Protein AF-0000000074166102 (afdb_homodimer)

Solvent-accessible surface area (backbone atoms only — not comparable to full-atom values): 9825 Å² total; per-residue (Å²): 136,80,78,76,73,73,66,71,68,74,54,74,76,63,74,74,51,43,53,27,39,32,29,38,14,57,43,94,86,46,61,38,25,56,76,52,72,45,71,23,70,42,69,69,54,28,50,53,54,44,48,75,75,67,39,94,58,46,31,30,42,37,38,29,45,44,91,60,41,46,79,45,64,65,69,74,74,74,76,72,67,75,125,133,80,79,75,73,75,66,72,67,75,54,73,76,65,73,74,50,44,53,27,39,34,30,39,15,58,42,95,84,45,63,38,27,55,77,52,71,44,72,25,70,42,70,69,54,30,50,54,54,43,48,75,75,66,38,93,56,45,31,31,43,38,40,30,45,42,91,60,42,46,79,44,64,66,69,74,73,74,76,71,67,73,126

Nearest PDB structures (foldseek):
  3egr-assembly1_B-2  TM=8.785E-01  e=4.215E-04  Cupriavidus pinatubonensis JMP134
  4iit-assembly1_B-2  TM=8.778E-01  e=5.092E-04  Klebsiella pneumoniae subsp. pneumoniae MGH 78578
  6anz-assembly1_A-2  TM=4.263E-01  e=3.688E+00  Neisseria gonorrhoeae NCCP11945
  7fby-assembly1_A  TM=4.557E-01  e=7.378E+00  Pyrococcus horikoshii OT3
  7piq-assembly1_E  TM=3.156E-01  e=8.369E+00  Mycoplasmoides pneumoniae M129

pLDDT: mean 81.29, std 23.2, range [35.34, 98.81]

Organism: Halobacterium salinarum (strain ATCC 700922 / JCM 11081 / NRC-1) (NCBI:txid64091)

Structure (mmCIF, N/CA/C/O backbone):
data_AF-0000000074166102-model_v1
#
loop_
_entity.id
_entity.type
_entity.pdbx_description
1 polymer 'TIGR04031 family protein'
#
loop_
_atom_site.group_PDB
_atom_site.id
_atom_site.type_symbol
_atom_site.label_atom_id
_atom_site.label_alt_id
_atom_site.label_comp_id
_atom_site.label_asym_id
_atom_site.label_entity_id
_atom_site.label_seq_id
_atom_site.pdbx_PDB_ins_code
_atom_site.Cartn_x
_atom_site.Cartn_y
_atom_site.Cartn_z
_atom_site.occupancy
_atom_site.B_iso_or_equiv
_atom_site.auth_seq_id
_atom_site.auth_comp_id
_atom_site.auth_asym_id
_atom_site.auth_atom_id
_atom_site.pdbx_PDB_model_num
ATOM 1 N N . MET A 1 1 ? 17.984 54.062 -5.945 1 44.12 1 MET A N 1
ATOM 2 C CA . MET A 1 1 ? 16.891 53.125 -5.699 1 44.12 1 MET A CA 1
ATOM 3 C C . MET A 1 1 ? 17.359 51.688 -5.863 1 44.12 1 MET A C 1
ATOM 5 O O . MET A 1 1 ? 17.688 51.25 -6.969 1 44.12 1 MET A O 1
ATOM 9 N N . THR A 1 2 ? 18.266 51.156 -4.879 1 45.53 2 THR A N 1
ATOM 10 C CA . THR A 1 2 ? 19 49.906 -4.844 1 45.53 2 THR A CA 1
ATOM 11 C C . THR A 1 2 ? 18.047 48.719 -4.93 1 45.53 2 THR A C 1
ATOM 13 O O . THR A 1 2 ? 17.062 48.656 -4.191 1 45.53 2 THR A O 1
ATOM 16 N N . ALA A 1 3 ? 17.922 48.125 -6.133 1 53.03 3 ALA A N 1
ATOM 17 C CA . ALA A 1 3 ? 17.172 46.906 -6.395 1 53.03 3 ALA A CA 1
ATOM 18 C C . ALA A 1 3 ? 17.422 45.844 -5.316 1 53.03 3 ALA A C 1
ATOM 20 O O . ALA A 1 3 ? 18.578 45.531 -5.016 1 53.03 3 ALA A O 1
ATOM 21 N N . ASP A 1 4 ? 16.672 45.906 -4.199 1 50.34 4 ASP A N 1
ATOM 22 C CA . ASP A 1 4 ? 16.656 44.844 -3.199 1 50.34 4 ASP A CA 1
ATOM 23 C C . ASP A 1 4 ? 16.594 43.469 -3.859 1 50.34 4 ASP A C 1
ATOM 25 O O . ASP A 1 4 ? 15.695 43.188 -4.652 1 50.34 4 ASP A O 1
ATOM 29 N N . ARG A 1 5 ? 17.812 42.875 -4.211 1 48.25 5 ARG A N 1
ATOM 30 C CA . ARG A 1 5 ? 17.969 41.5 -4.648 1 48.25 5 ARG A CA 1
ATOM 31 C C . ARG A 1 5 ? 17.25 40.531 -3.703 1 48.25 5 ARG A C 1
ATOM 33 O O . ARG A 1 5 ? 17.641 40.375 -2.545 1 48.25 5 ARG A O 1
ATOM 40 N N . THR A 1 6 ? 15.883 40.594 -3.637 1 51.34 6 THR A N 1
ATOM 41 C CA . THR A 1 6 ? 15.234 39.469 -2.979 1 51.34 6 THR A CA 1
ATOM 42 C C . THR A 1 6 ? 15.969 38.156 -3.285 1 51.34 6 THR A C 1
ATOM 44 O O . THR A 1 6 ? 16.047 37.75 -4.445 1 51.34 6 THR A O 1
ATOM 47 N N . ARG A 1 7 ? 17.203 38.031 -2.795 1 45.66 7 ARG A N 1
ATOM 48 C CA . ARG A 1 7 ? 17.844 36.719 -2.846 1 45.66 7 ARG A CA 1
ATOM 49 C C . ARG A 1 7 ? 16.828 35.594 -2.604 1 45.66 7 ARG A C 1
ATOM 51 O O . ARG A 1 7 ? 16.188 35.562 -1.555 1 45.66 7 ARG A O 1
ATOM 58 N N . VAL A 1 8 ? 16.016 35.25 -3.572 1 49.66 8 VAL A N 1
ATOM 59 C CA . VAL A 1 8 ? 15.359 33.938 -3.43 1 49.66 8 VAL A CA 1
ATOM 60 C C . VAL A 1 8 ? 16.328 32.938 -2.818 1 49.66 8 VAL A C 1
ATOM 62 O O . VAL A 1 8 ? 17.375 32.656 -3.402 1 49.66 8 VAL A O 1
ATOM 65 N N . THR A 1 9 ? 16.969 33.156 -1.573 1 45.09 9 THR A N 1
ATOM 66 C CA . THR A 1 9 ? 17.672 32.062 -0.901 1 45.09 9 THR A CA 1
ATOM 67 C C . THR A 1 9 ? 17.188 30.719 -1.409 1 45.09 9 THR A C 1
ATOM 69 O O . THR A 1 9 ? 15.977 30.516 -1.604 1 45.09 9 THR A O 1
ATOM 72 N N . ASP A 1 10 ? 17.781 30.203 -2.506 1 44.47 10 ASP A N 1
ATOM 73 C CA . ASP A 1 10 ? 17.719 28.766 -2.779 1 44.47 10 ASP A CA 1
ATOM 74 C C . ASP A 1 10 ? 17.594 27.969 -1.486 1 44.47 10 ASP A C 1
ATOM 76 O O . ASP A 1 10 ? 18.594 27.734 -0.797 1 44.47 10 ASP A O 1
ATOM 80 N N . GLU A 1 11 ? 16.875 28.422 -0.415 1 44.44 11 GLU A N 1
ATOM 81 C CA . GLU A 1 11 ? 16.719 27.484 0.691 1 44.44 11 GLU A CA 1
ATOM 82 C C . GLU A 1 11 ? 16.906 26.047 0.229 1 44.44 11 GLU A C 1
ATOM 84 O O . GLU A 1 11 ? 16.656 25.719 -0.933 1 44.44 11 GLU A O 1
ATOM 89 N N . PRO A 1 12 ? 18.062 25.484 0.74 1 46.38 12 PRO A N 1
ATOM 90 C CA . PRO A 1 12 ? 18.219 24.094 0.297 1 46.38 12 PRO A CA 1
ATOM 91 C C . PRO A 1 12 ? 16.906 23.5 -0.222 1 46.38 12 PRO A C 1
ATOM 93 O O . PRO A 1 12 ? 15.828 23.875 0.231 1 46.38 12 PRO A O 1
ATOM 96 N N . ARG A 1 13 ? 16.672 23.531 -1.497 1 42.69 13 ARG A N 1
ATOM 97 C CA . ARG A 1 13 ? 15.57 22.766 -2.07 1 42.69 13 ARG A CA 1
ATOM 98 C C . ARG A 1 13 ? 14.906 21.891 -1.013 1 42.69 13 ARG A C 1
ATOM 100 O O . ARG A 1 13 ? 15.578 21.156 -0.297 1 42.69 13 ARG A O 1
ATOM 107 N N . SER A 1 14 ? 13.781 22.188 -0.318 1 49.12 14 SER A N 1
ATOM 108 C CA . SER A 1 14 ? 12.844 21.422 0.504 1 49.12 14 SER A CA 1
ATOM 109 C C . SER A 1 14 ? 13.102 19.922 0.401 1 49.12 14 SER A C 1
ATOM 111 O O . SER A 1 14 ? 13.578 19.438 -0.63 1 49.12 14 SER A O 1
ATOM 113 N N . ALA A 1 15 ? 13.648 19.172 1.35 1 53.5 15 ALA A N 1
ATOM 114 C CA . ALA A 1 15 ? 13.664 17.719 1.274 1 53.5 15 ALA A CA 1
ATOM 115 C C . ALA A 1 15 ? 12.672 17.203 0.234 1 53.5 15 ALA A C 1
ATOM 117 O O . ALA A 1 15 ? 11.477 17.469 0.333 1 53.5 15 ALA A O 1
ATOM 118 N N . THR A 1 16 ? 12.953 17.328 -1.065 1 68.38 16 THR A N 1
ATOM 119 C CA . THR A 1 16 ? 12.172 16.859 -2.207 1 68.38 16 THR A CA 1
ATOM 120 C C . THR A 1 16 ? 11.266 15.703 -1.804 1 68.38 16 THR A C 1
ATOM 122 O O . THR A 1 16 ? 11.719 14.719 -1.213 1 68.38 16 THR A O 1
ATOM 125 N N . GLY A 1 17 ? 9.953 16.031 -1.555 1 89.81 17 GLY A N 1
ATOM 126 C CA . GLY A 1 17 ? 8.906 15.086 -1.172 1 89.81 17 GLY A CA 1
ATOM 127 C C . GLY A 1 17 ? 8.789 13.906 -2.117 1 89.81 17 GLY A C 1
ATOM 128 O O . GLY A 1 17 ? 9.336 13.93 -3.223 1 89.81 17 GLY A O 1
ATOM 129 N N . ARG A 1 18 ? 8.664 12.812 -1.608 1 95.75 18 ARG A N 1
ATOM 130 C CA . ARG A 1 18 ? 8.273 11.672 -2.426 1 95.75 18 ARG A CA 1
ATOM 131 C C . ARG A 1 18 ? 6.77 11.422 -2.334 1 95.75 18 ARG A C 1
ATOM 133 O O . ARG A 1 18 ? 6.105 11.938 -1.438 1 95.75 18 ARG A O 1
ATOM 140 N N . GLU A 1 19 ? 6.289 10.781 -3.428 1 98.44 19 GLU A N 1
ATOM 141 C CA . GLU A 1 19 ? 4.875 10.414 -3.463 1 98.44 19 GLU A CA 1
ATOM 142 C C . GLU A 1 19 ? 4.586 9.234 -2.541 1 98.44 19 GLU A C 1
ATOM 144 O O . GLU A 1 19 ? 5.363 8.281 -2.48 1 98.44 19 GLU A O 1
ATOM 149 N N . TRP A 1 20 ? 3.551 9.344 -1.788 1 98.75 20 TRP A N 1
ATOM 150 C CA . TRP A 1 20 ? 3.053 8.289 -0.91 1 98.75 20 TRP A CA 1
ATOM 151 C C . TRP A 1 20 ? 1.64 7.879 -1.303 1 98.75 20 TRP A C 1
ATOM 153 O O . TRP A 1 20 ? 0.764 8.727 -1.482 1 98.75 20 TRP A O 1
ATOM 163 N N . GLU A 1 21 ? 1.395 6.566 -1.58 1 98.81 21 GLU A N 1
ATOM 164 C CA . GLU A 1 21 ? 0.056 6.008 -1.739 1 98.81 21 GLU A CA 1
ATOM 165 C C . GLU A 1 21 ? -0.662 5.906 -0.396 1 98.81 21 GLU A C 1
ATOM 167 O O . GLU A 1 21 ? -0.064 5.504 0.604 1 98.81 21 GLU A O 1
ATOM 172 N N . VAL A 1 22 ? -1.972 6.262 -0.326 1 98.75 22 VAL A N 1
ATOM 173 C CA . VAL A 1 22 ? -2.725 6.348 0.921 1 98.75 22 VAL A CA 1
ATOM 174 C C . VAL A 1 22 ? -3.865 5.332 0.907 1 98.75 22 VAL A C 1
ATOM 176 O O . VAL A 1 22 ? -4.66 5.293 -0.036 1 98.75 22 VAL A O 1
ATOM 179 N N . PHE A 1 23 ? -4.008 4.527 1.96 1 98.44 23 PHE A N 1
ATOM 180 C CA . PHE A 1 23 ? -5.086 3.572 2.197 1 98.44 23 PHE A CA 1
ATOM 181 C C . PHE A 1 23 ? -5.773 3.854 3.527 1 98.44 23 PHE A C 1
ATOM 183 O O . PHE A 1 23 ? -5.113 4.172 4.52 1 98.44 23 PHE A O 1
ATOM 190 N N . VAL A 1 24 ? -7.113 3.73 3.521 1 98 24 VAL A N 1
ATOM 191 C CA . VAL A 1 24 ? -7.871 4.09 4.711 1 98 24 VAL A CA 1
ATOM 192 C C . VAL A 1 24 ? -8.914 3.014 5.008 1 98 24 VAL A C 1
ATOM 194 O O . VAL A 1 24 ? -9.477 2.42 4.086 1 98 24 VAL A O 1
ATOM 197 N N . ARG A 1 25 ? -9.109 2.771 6.227 1 97.5 25 ARG A N 1
ATOM 198 C CA . ARG A 1 25 ? -10.305 2.041 6.637 1 97.5 25 ARG A CA 1
ATOM 199 C C . ARG A 1 25 ? -11.078 2.811 7.703 1 97.5 25 ARG A C 1
ATOM 201 O O . ARG A 1 25 ? -10.484 3.449 8.57 1 97.5 25 ARG A O 1
ATOM 208 N N . ALA A 1 26 ? -12.398 2.664 7.637 1 95.31 26 ALA A N 1
ATOM 209 C CA . ALA A 1 26 ? -13.297 3.43 8.492 1 95.31 26 ALA A CA 1
ATOM 210 C C . ALA A 1 26 ? -13.43 2.785 9.867 1 95.31 26 ALA A C 1
ATOM 212 O O . ALA A 1 26 ? -13.656 3.475 10.867 1 95.31 26 ALA A O 1
ATOM 213 N N . ASP A 1 27 ? -13.406 1.597 9.969 1 94 27 ASP A N 1
ATOM 214 C CA . ASP A 1 27 ? -13.477 0.882 11.242 1 94 27 ASP A CA 1
ATOM 215 C C . ASP A 1 27 ? -12.68 -0.416 11.188 1 94 27 ASP A C 1
ATOM 217 O O . ASP A 1 27 ? -12.07 -0.735 10.164 1 94 27 ASP A O 1
ATOM 221 N N . ALA A 1 28 ? -12.672 -1.13 12.281 1 92.69 28 ALA A N 1
ATOM 222 C CA . ALA A 1 28 ? -11.797 -2.291 12.438 1 92.69 28 ALA A CA 1
ATOM 223 C C . ALA A 1 28 ? -12.172 -3.393 11.445 1 92.69 28 ALA A C 1
ATOM 225 O O . ALA A 1 28 ? -11.312 -4.176 11.031 1 92.69 28 ALA A O 1
ATOM 226 N N . ASP A 1 29 ? -13.438 -3.426 11.055 1 95.5 29 ASP A N 1
ATOM 227 C CA . ASP A 1 29 ? -13.898 -4.531 10.219 1 95.5 29 ASP A CA 1
ATOM 228 C C . ASP A 1 29 ? -13.891 -4.141 8.742 1 95.5 29 ASP A C 1
ATOM 230 O O . ASP A 1 29 ? -14.062 -4.996 7.867 1 95.5 29 ASP A O 1
ATOM 234 N N . ALA A 1 30 ? -13.742 -2.932 8.469 1 96.06 30 ALA A N 1
ATOM 235 C CA . ALA A 1 30 ? -13.719 -2.473 7.082 1 96.06 30 ALA A CA 1
ATOM 236 C C . ALA A 1 30 ? -12.391 -2.805 6.414 1 96.06 30 ALA A C 1
ATOM 238 O O . ALA A 1 30 ? -11.344 -2.797 7.066 1 96.06 30 ALA A O 1
ATOM 239 N N . PRO A 1 31 ? -12.422 -3.104 5.109 1 96.56 31 PRO A N 1
ATOM 240 C CA . PRO A 1 31 ? -11.141 -3.254 4.418 1 96.56 31 PRO A CA 1
ATOM 241 C C . PRO A 1 31 ? -10.375 -1.939 4.305 1 96.56 31 PRO A C 1
ATOM 243 O O . PRO A 1 31 ? -10.984 -0.867 4.254 1 96.56 31 PRO A O 1
ATOM 246 N N . LEU A 1 32 ? -9.094 -2.008 4.355 1 97.88 32 LEU A N 1
ATOM 247 C CA . LEU A 1 32 ? -8.281 -0.872 3.951 1 97.88 32 LEU A CA 1
ATOM 248 C C . LEU A 1 32 ? -8.398 -0.617 2.453 1 97.88 32 LEU A C 1
ATOM 250 O O . LEU A 1 32 ? -8.188 -1.525 1.646 1 97.88 32 LEU A O 1
ATOM 254 N N . LYS A 1 33 ? -8.719 0.594 2.02 1 98.06 33 LYS A N 1
ATOM 255 C CA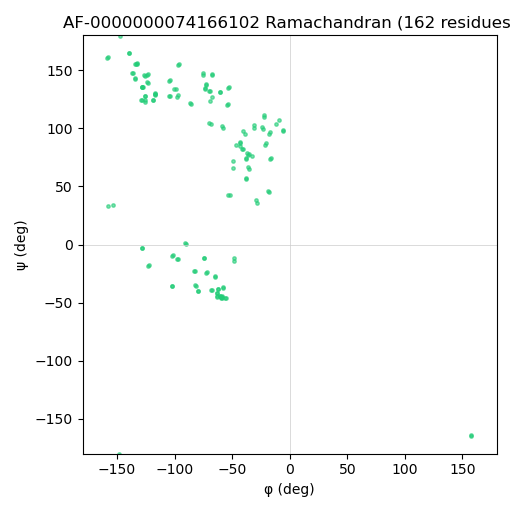 . LYS A 1 33 ? -8.914 0.918 0.609 1 98.06 33 LYS A CA 1
ATOM 256 C C . LYS A 1 33 ? -8 2.066 0.183 1 98.06 33 LYS A C 1
ATOM 258 O O . LYS A 1 33 ? -7.762 2.998 0.956 1 98.06 33 LYS A O 1
ATOM 263 N N . HIS A 1 34 ? -7.57 1.978 -1.047 1 98.31 34 HIS A N 1
ATOM 264 C CA . HIS A 1 34 ? -6.805 3.084 -1.614 1 98.31 34 HIS A CA 1
ATOM 265 C C . HIS A 1 34 ? -7.688 4.305 -1.836 1 98.31 34 HIS A C 1
ATOM 267 O O . HIS A 1 34 ? -8.75 4.207 -2.459 1 98.31 34 HIS A O 1
ATOM 273 N N . VAL A 1 35 ? -7.227 5.477 -1.392 1 98.06 35 VAL A N 1
ATOM 274 C CA . VAL A 1 35 ? -8.086 6.656 -1.483 1 98.06 35 VAL A CA 1
ATOM 275 C C . VAL A 1 35 ? -7.383 7.742 -2.297 1 98.06 35 VAL A C 1
ATOM 277 O O . VAL A 1 35 ? -8 8.742 -2.67 1 98.06 35 VAL A O 1
ATOM 280 N N . GLY A 1 36 ? -6.043 7.664 -2.48 1 98.38 36 GLY A N 1
ATOM 281 C CA . GLY A 1 36 ? -5.273 8.648 -3.225 1 98.38 36 GLY A CA 1
ATOM 282 C C . GLY A 1 36 ? -3.805 8.672 -2.846 1 98.38 36 GLY A C 1
ATOM 283 O O . GLY A 1 36 ? -3.283 7.691 -2.309 1 98.38 36 GLY A O 1
ATOM 284 N N . SER A 1 37 ? -3.088 9.773 -3.242 1 98.75 37 SER A N 1
ATOM 285 C CA . SER A 1 37 ? -1.674 9.938 -2.924 1 98.75 37 SER A CA 1
ATOM 286 C C . SER A 1 37 ? -1.385 11.344 -2.408 1 98.75 37 SER A C 1
ATOM 288 O O . SER A 1 37 ? -2.158 12.273 -2.652 1 98.75 37 SER A O 1
ATOM 290 N N . VAL A 1 38 ? -0.351 11.453 -1.661 1 98.25 38 VAL A N 1
ATOM 291 C CA . VAL A 1 38 ? 0.145 12.734 -1.173 1 98.25 38 VAL A CA 1
ATOM 292 C C . VAL A 1 38 ? 1.654 12.82 -1.385 1 98.25 38 VAL A C 1
ATOM 294 O O . VAL A 1 38 ? 2.33 11.797 -1.495 1 98.25 38 VAL A O 1
ATOM 297 N N . THR A 1 39 ? 2.156 13.984 -1.457 1 98.06 39 THR A N 1
ATOM 298 C CA . THR A 1 39 ? 3.596 14.219 -1.527 1 98.06 39 THR A CA 1
ATOM 299 C C . THR A 1 39 ? 4.125 14.727 -0.191 1 98.06 39 THR A C 1
ATOM 301 O O . THR A 1 39 ? 3.566 15.656 0.392 1 98.06 39 THR A O 1
ATOM 304 N N . ALA A 1 40 ? 5.129 14.109 0.322 1 98 40 ALA A N 1
ATOM 305 C CA . ALA A 1 40 ? 5.73 14.492 1.598 1 98 40 ALA A CA 1
ATOM 306 C C . ALA A 1 40 ? 7.164 13.977 1.701 1 98 40 ALA A C 1
ATOM 308 O O . ALA A 1 40 ? 7.543 13.031 1.003 1 98 40 ALA A O 1
ATOM 309 N N . GLY A 1 41 ? 7.914 14.547 2.578 1 96.5 41 GLY A N 1
ATOM 310 C CA . GLY A 1 41 ? 9.297 14.148 2.773 1 96.5 41 GLY A CA 1
ATOM 311 C C . GLY A 1 41 ? 9.445 12.938 3.674 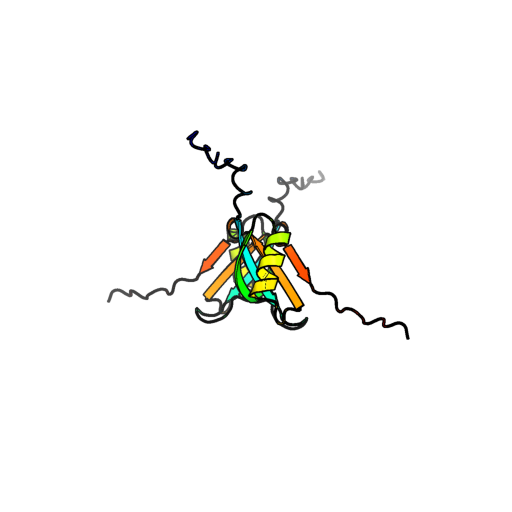1 96.5 41 GLY A C 1
ATOM 312 O O . GLY A 1 41 ? 10.492 12.281 3.674 1 96.5 41 GLY A O 1
ATOM 313 N N . THR A 1 42 ? 8.43 12.703 4.52 1 97.25 42 THR A N 1
ATOM 314 C CA . THR A 1 42 ? 8.445 11.594 5.461 1 97.25 42 THR A CA 1
ATOM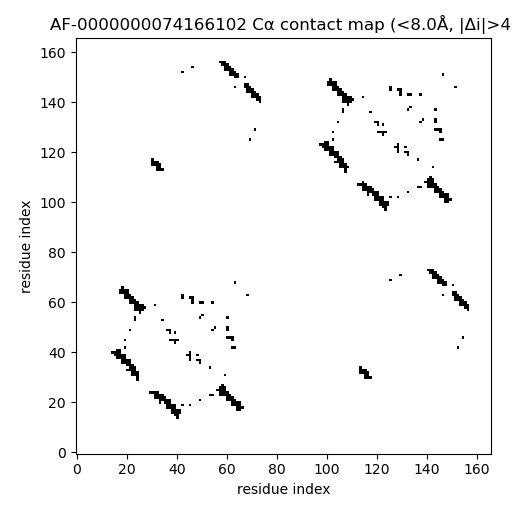 315 C C . THR A 1 42 ? 7.07 10.938 5.547 1 97.25 42 THR A C 1
ATOM 317 O O . THR A 1 42 ? 6.074 11.508 5.094 1 97.25 42 THR A O 1
ATOM 320 N N . ALA A 1 43 ? 7.102 9.766 6.117 1 98.06 43 ALA A N 1
ATOM 321 C CA . ALA A 1 43 ? 5.832 9.078 6.34 1 98.06 43 ALA A CA 1
ATOM 322 C C . ALA A 1 43 ? 4.941 9.859 7.301 1 98.06 43 ALA A C 1
ATOM 324 O O . ALA A 1 43 ? 3.725 9.914 7.121 1 98.06 43 ALA A O 1
ATOM 325 N N . ASP A 1 44 ? 5.523 10.414 8.375 1 97.44 44 ASP A N 1
ATOM 326 C CA . ASP A 1 44 ? 4.754 11.18 9.359 1 97.44 44 ASP A CA 1
ATOM 327 C C . ASP A 1 44 ? 4.07 12.375 8.711 1 97.44 44 ASP A C 1
ATOM 329 O O . ASP A 1 44 ? 2.885 12.625 8.945 1 97.44 44 ASP A O 1
ATOM 333 N N . THR A 1 45 ? 4.812 13.094 7.895 1 98 45 THR A N 1
ATOM 334 C CA . THR A 1 45 ? 4.227 14.242 7.211 1 98 45 THR A CA 1
ATOM 335 C C . THR A 1 45 ? 3.184 13.789 6.191 1 98 45 THR A C 1
ATOM 337 O O . THR A 1 45 ? 2.158 14.445 6.016 1 98 45 THR A O 1
ATOM 340 N N . ALA A 1 46 ? 3.471 12.703 5.512 1 97.94 46 ALA A N 1
ATOM 341 C CA . ALA A 1 46 ? 2.482 12.117 4.609 1 97.94 46 ALA A CA 1
ATOM 342 C C . ALA A 1 46 ? 1.18 11.812 5.344 1 97.94 46 ALA A C 1
ATOM 344 O O . ALA A 1 46 ? 0.092 12.102 4.84 1 97.94 46 ALA A O 1
ATOM 345 N N . HIS A 1 47 ? 1.303 11.203 6.535 1 97.62 47 HIS A N 1
ATOM 346 C CA . HIS A 1 47 ? 0.129 10.898 7.348 1 97.62 47 HIS A CA 1
ATOM 347 C C . HIS A 1 47 ? -0.647 12.172 7.684 1 97.62 47 HIS A C 1
ATOM 349 O O . HIS A 1 47 ? -1.878 12.188 7.613 1 97.62 47 HIS A O 1
ATOM 355 N N . GLU A 1 48 ? 0.063 13.188 8.062 1 97 48 GLU A N 1
ATOM 356 C CA . GLU A 1 48 ? -0.597 14.453 8.383 1 97 48 GLU A CA 1
ATOM 357 C C . GLU A 1 48 ? -1.369 14.992 7.18 1 97 48 GLU A C 1
ATOM 359 O O . GLU A 1 48 ? -2.521 15.406 7.312 1 97 48 GLU A O 1
ATOM 364 N N . HIS A 1 49 ? -0.729 14.969 5.98 1 97.38 49 HIS A N 1
ATOM 365 C CA . HIS A 1 49 ? -1.396 15.422 4.766 1 97.38 49 HIS A CA 1
ATOM 366 C C . HIS A 1 49 ? -2.604 14.555 4.441 1 97.38 49 HIS A C 1
ATOM 368 O O . HIS A 1 49 ? -3.68 15.07 4.125 1 97.38 49 HIS A O 1
ATOM 374 N N . ALA A 1 50 ? -2.428 13.281 4.539 1 98 50 ALA A N 1
ATOM 375 C CA . ALA A 1 50 ? -3.523 12.359 4.266 1 98 50 ALA A CA 1
ATOM 376 C C . ALA A 1 50 ? -4.695 12.602 5.211 1 98 50 ALA A C 1
ATOM 378 O O . ALA A 1 50 ? -5.855 12.578 4.789 1 98 50 ALA A O 1
ATOM 379 N N . SER A 1 51 ? -4.406 12.781 6.473 1 96.25 51 SER A N 1
ATOM 380 C CA . SER A 1 51 ? -5.434 13.031 7.477 1 96.25 51 SER A CA 1
ATOM 381 C C . SER A 1 51 ? -6.25 14.273 7.141 1 96.25 51 SER A C 1
ATOM 383 O O . SER A 1 51 ? -7.465 14.297 7.352 1 96.25 51 SER A O 1
ATOM 385 N N . SER A 1 52 ? -5.617 15.273 6.621 1 95.88 52 SER A N 1
ATOM 386 C CA . SER A 1 52 ? -6.301 16.516 6.266 1 95.88 52 SER A CA 1
ATOM 387 C C . SER A 1 52 ? -7.184 16.328 5.035 1 95.88 52 SER A C 1
ATOM 389 O O . SER A 1 52 ? -8.211 17 4.895 1 95.88 52 SER A O 1
ATOM 391 N N . LEU A 1 53 ? -6.883 15.344 4.199 1 96.31 53 LEU A N 1
ATOM 392 C CA . LEU A 1 53 ? -7.566 15.195 2.918 1 96.31 53 LEU A CA 1
ATOM 393 C C . LEU A 1 53 ? -8.617 14.086 2.988 1 96.31 53 LEU A C 1
ATOM 395 O O . LEU A 1 53 ? -9.68 14.203 2.381 1 96.31 53 LEU A O 1
ATOM 399 N N . PHE A 1 54 ? -8.289 12.984 3.783 1 94.56 54 PHE A N 1
ATOM 400 C CA . PHE A 1 54 ? -9.055 11.766 3.598 1 94.56 54 PHE A CA 1
ATOM 401 C C . PHE A 1 54 ? -9.594 11.258 4.93 1 94.56 54 PHE A C 1
ATOM 403 O O . PHE A 1 54 ? -10.273 10.227 4.98 1 94.56 54 PHE A O 1
ATOM 410 N N . ASP A 1 55 ? -9.352 11.805 6.129 1 82.5 55 ASP A N 1
ATOM 411 C CA . ASP A 1 55 ? -9.531 11.164 7.43 1 82.5 55 ASP A CA 1
ATOM 412 C C . ASP A 1 55 ? -10.93 11.43 7.98 1 82.5 55 ASP A C 1
ATOM 414 O O . ASP A 1 55 ? -11.156 11.312 9.188 1 82.5 55 ASP A O 1
ATOM 418 N N . TRP A 1 56 ? -11.82 12.078 7.402 1 80.38 56 TRP A N 1
ATOM 419 C CA . TRP A 1 56 ? -13.094 12.469 8.008 1 80.38 56 TRP A CA 1
ATOM 420 C C . TRP A 1 56 ? -13.758 11.281 8.688 1 80.38 56 TRP A C 1
ATOM 422 O O . TRP A 1 56 ? -14.328 11.414 9.773 1 80.38 56 TRP A O 1
ATOM 432 N N . VAL A 1 57 ? -13.352 10 8.539 1 77.88 57 VAL A N 1
ATOM 433 C CA . VAL A 1 57 ? -13.961 8.875 9.242 1 77.88 57 VAL A CA 1
ATOM 434 C C . VAL A 1 57 ? -12.977 7.711 9.305 1 77.88 57 VAL A C 1
ATOM 436 O O . VAL A 1 57 ? -13.383 6.559 9.477 1 77.88 57 VAL A O 1
ATOM 439 N N . ALA A 1 58 ? -11.828 7.965 9.391 1 90.62 58 ALA A N 1
ATOM 440 C CA . ALA A 1 58 ? -10.867 6.871 9.242 1 90.62 58 ALA A CA 1
ATOM 441 C C . ALA A 1 58 ? -10.43 6.34 10.602 1 90.62 58 ALA A C 1
ATOM 443 O O . ALA A 1 58 ? -10.07 7.113 11.492 1 90.62 58 ALA A O 1
ATOM 444 N N . ARG A 1 59 ? -10.516 5.09 10.758 1 95.06 59 ARG A N 1
ATOM 445 C CA . ARG A 1 59 ? -9.922 4.406 11.898 1 95.06 59 ARG A CA 1
ATOM 446 C C . ARG A 1 59 ? -8.43 4.199 11.703 1 95.06 59 ARG A C 1
ATOM 448 O O . ARG A 1 59 ? -7.648 4.277 12.656 1 95.06 59 ARG A O 1
ATOM 455 N N . SER A 1 60 ? -8.023 3.863 10.539 1 97.62 60 SER A N 1
ATOM 456 C CA . SER A 1 60 ? -6.613 3.639 10.242 1 97.62 60 SER A CA 1
ATOM 457 C C . SER A 1 60 ? -6.215 4.277 8.922 1 97.62 60 SER A C 1
ATOM 459 O O . SER A 1 60 ? -7.035 4.379 8 1 97.62 60 SER A O 1
ATOM 461 N N . ILE A 1 61 ? -5.012 4.719 8.852 1 98 61 ILE A N 1
ATOM 462 C CA . ILE A 1 61 ? -4.367 5.203 7.633 1 98 61 ILE A CA 1
ATOM 463 C C . ILE A 1 61 ? -3.023 4.5 7.445 1 98 61 ILE A C 1
ATOM 465 O O . ILE A 1 61 ? -2.205 4.457 8.367 1 98 61 ILE A O 1
ATOM 469 N N . TRP A 1 62 ? -2.82 3.871 6.328 1 98.69 62 TRP A N 1
ATOM 470 C CA . TRP A 1 62 ? -1.523 3.363 5.891 1 98.69 62 TRP A CA 1
ATOM 471 C C . TRP A 1 62 ? -0.934 4.246 4.797 1 98.69 62 TRP A C 1
ATOM 473 O O . TRP A 1 62 ? -1.654 4.711 3.908 1 98.69 62 TRP A O 1
ATOM 483 N N . VAL A 1 63 ? 0.351 4.473 4.824 1 98.81 63 VAL A N 1
ATOM 484 C CA . VAL A 1 63 ? 1.033 5.16 3.734 1 98.81 63 VAL A CA 1
ATOM 485 C C . VAL A 1 63 ? 2.221 4.328 3.26 1 98.81 63 VAL A C 1
ATOM 487 O O . VAL A 1 63 ? 2.959 3.766 4.074 1 98.81 63 VAL A O 1
ATOM 490 N N . CYS A 1 64 ? 2.357 4.223 1.944 1 98.69 64 CYS A N 1
ATOM 491 C CA . CYS A 1 64 ? 3.422 3.486 1.273 1 98.69 64 CYS A CA 1
ATOM 492 C C . CYS A 1 64 ? 4.113 4.355 0.232 1 98.69 64 CYS A C 1
ATOM 494 O O . CYS A 1 64 ? 3.453 5.051 -0.544 1 98.69 64 CYS A O 1
ATOM 496 N N . PRO A 1 65 ? 5.469 4.281 0.245 1 98.56 65 PRO A N 1
ATOM 497 C CA . PRO A 1 65 ? 6.113 5.02 -0.843 1 98.56 65 PRO A CA 1
ATOM 498 C C . PRO A 1 65 ? 5.703 4.516 -2.225 1 98.56 65 PRO A C 1
ATOM 500 O O . PRO A 1 65 ? 5.75 3.311 -2.484 1 98.56 65 PRO A O 1
ATOM 503 N N . ALA A 1 66 ? 5.332 5.465 -3.088 1 98.56 66 ALA A N 1
ATOM 504 C CA . ALA A 1 66 ? 4.879 5.105 -4.43 1 98.56 66 ALA A CA 1
ATOM 505 C C . ALA A 1 66 ? 5.984 4.402 -5.211 1 98.56 66 ALA A C 1
ATOM 507 O O . ALA A 1 66 ? 5.719 3.457 -5.961 1 98.56 66 ALA A O 1
ATOM 508 N N . ASP A 1 67 ? 7.199 4.852 -5.043 1 97.56 67 ASP A N 1
ATOM 509 C CA . ASP A 1 67 ? 8.305 4.316 -5.824 1 97.56 67 ASP A CA 1
ATOM 510 C C . ASP A 1 67 ? 8.703 2.926 -5.336 1 97.56 67 ASP A C 1
ATOM 512 O O . ASP A 1 67 ? 9.5 2.238 -5.98 1 97.56 67 ASP A O 1
ATOM 516 N N . GLU A 1 68 ? 8.227 2.479 -4.207 1 97.62 68 GLU A N 1
ATOM 517 C CA . GLU A 1 68 ? 8.445 1.126 -3.703 1 97.62 68 GLU A CA 1
ATOM 518 C C . GLU A 1 68 ? 7.223 0.244 -3.932 1 97.62 68 GLU A C 1
ATOM 520 O O . GLU A 1 68 ? 7.258 -0.957 -3.656 1 97.62 68 GLU A O 1
ATOM 525 N N . THR A 1 69 ? 6.137 0.829 -4.344 1 98.56 69 THR A N 1
ATOM 526 C CA . THR A 1 69 ? 4.898 0.121 -4.652 1 98.56 69 THR A CA 1
ATOM 527 C C . THR A 1 69 ? 4.906 -0.378 -6.098 1 98.56 69 THR A C 1
ATOM 529 O O . THR A 1 69 ? 5.062 0.411 -7.031 1 98.56 69 THR A O 1
ATOM 532 N N . GLN A 1 70 ? 4.777 -1.614 -6.332 1 98.69 70 GLN A N 1
ATOM 533 C CA . GLN A 1 70 ? 4.695 -2.174 -7.68 1 98.69 70 GLN A CA 1
ATOM 534 C C . GLN A 1 70 ? 3.25 -2.479 -8.062 1 98.69 70 GLN A C 1
ATOM 536 O O . GLN A 1 70 ? 2.502 -3.057 -7.266 1 98.69 70 GLN A O 1
ATOM 541 N N . ARG A 1 71 ? 2.912 -2.062 -9.289 1 98.25 71 ARG A N 1
ATOM 542 C CA . ARG A 1 71 ? 1.54 -2.131 -9.781 1 98.25 71 ARG A CA 1
ATOM 543 C C . ARG A 1 71 ? 1.436 -3.059 -10.992 1 98.25 71 ARG A C 1
ATOM 545 O O . ARG A 1 71 ? 2.189 -2.918 -11.953 1 98.25 71 ARG A O 1
ATOM 552 N N . TYR A 1 72 ? 0.479 -3.959 -10.875 1 97.5 72 TYR A N 1
ATOM 553 C CA . TYR A 1 72 ? 0.231 -4.914 -11.953 1 97.5 72 TYR A CA 1
ATOM 554 C C . TYR A 1 72 ? -1.229 -4.875 -12.391 1 97.5 72 TYR A C 1
ATOM 556 O O . TYR A 1 72 ? -2.133 -4.875 -11.555 1 97.5 72 TYR A O 1
ATOM 564 N N . THR A 1 73 ? -1.492 -4.73 -13.625 1 95.44 73 THR A N 1
ATOM 565 C CA . THR A 1 73 ? -2.844 -4.738 -14.172 1 95.44 73 THR A CA 1
ATOM 566 C C . THR A 1 73 ? -2.967 -5.762 -15.289 1 95.44 73 THR A C 1
ATOM 568 O O . THR A 1 73 ? -2.045 -5.926 -16.094 1 95.44 73 THR A O 1
ATOM 571 N N . THR A 1 74 ? -3.928 -6.688 -15.156 1 84.69 74 THR A N 1
ATOM 572 C CA . THR A 1 74 ? -4.195 -7.617 -16.25 1 84.69 74 THR A CA 1
ATOM 573 C C . THR A 1 74 ? -4.832 -6.895 -17.422 1 84.69 74 THR A C 1
ATOM 575 O O . THR A 1 74 ? -5.637 -5.977 -17.25 1 84.69 74 THR A O 1
ATOM 578 N N . GLY A 1 75 ? -4.094 -6.629 -18.5 1 68.75 75 GLY A N 1
ATOM 579 C CA . GLY A 1 75 ? -4.633 -6.062 -19.719 1 68.75 75 GLY A CA 1
ATOM 580 C C . GLY A 1 75 ? -5.801 -6.852 -20.281 1 68.75 75 GLY A C 1
ATOM 581 O O . GLY A 1 75 ? -5.961 -8.031 -19.984 1 68.75 75 GLY A O 1
ATOM 582 N N . GLY A 1 76 ? -6.906 -6.363 -20.438 1 54.06 76 GLY A N 1
ATOM 583 C CA . GLY A 1 76 ? -7.867 -7.023 -21.312 1 54.06 76 GLY A CA 1
ATOM 584 C C . GLY A 1 76 ? -7.234 -7.621 -22.562 1 54.06 76 GLY A C 1
ATOM 585 O O . GLY A 1 76 ? -6.27 -7.074 -23.094 1 54.06 76 GLY A O 1
ATOM 586 N N . VAL A 1 77 ? -6.891 -8.844 -22.609 1 46.41 77 VAL A N 1
ATOM 587 C CA . VAL A 1 77 ? -6.77 -9.391 -23.953 1 46.41 77 VAL A CA 1
ATOM 588 C C . VAL A 1 77 ? -7.832 -8.773 -24.859 1 46.41 77 VAL A C 1
ATOM 590 O O . VAL A 1 77 ? -9.031 -8.898 -24.594 1 46.41 77 VAL A O 1
ATOM 593 N N . ASP A 1 78 ? -7.762 -7.609 -25.375 1 41.91 78 ASP A N 1
ATOM 594 C CA . ASP A 1 78 ? -8.539 -7.488 -26.609 1 41.91 78 ASP A CA 1
ATOM 595 C C . ASP A 1 78 ? -8.391 -8.734 -27.469 1 41.91 78 ASP A C 1
ATOM 597 O O . ASP A 1 78 ? -7.27 -9.141 -27.797 1 41.91 78 ASP A O 1
ATOM 601 N N . GLY A 1 79 ? -9.07 -9.812 -27.281 1 38.72 79 GLY A N 1
ATOM 602 C CA . GLY A 1 79 ? -9.391 -10.805 -28.297 1 38.72 79 GLY A CA 1
ATOM 603 C C . GLY A 1 79 ? -9.258 -10.273 -29.703 1 38.72 79 GLY A C 1
ATOM 604 O O . GLY A 1 79 ? -10.219 -9.758 -30.281 1 38.72 79 GLY A O 1
ATOM 605 N N . GLY A 1 80 ? -8.328 -9.609 -3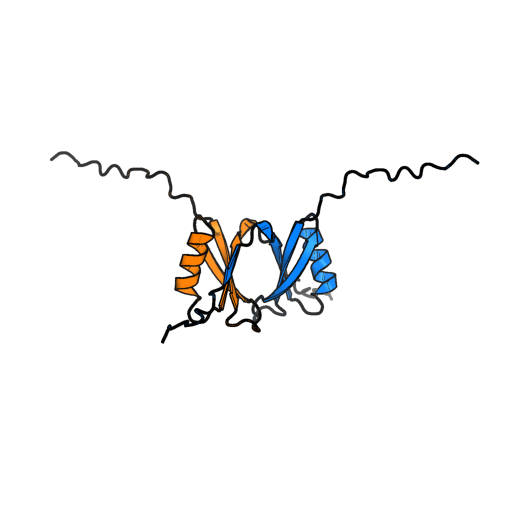0.188 1 37.56 80 GLY A N 1
ATOM 606 C CA . GLY A 1 80 ? -8.148 -9.648 -31.641 1 37.56 80 GLY A CA 1
ATOM 607 C C . GLY A 1 80 ? -8.078 -11.055 -32.188 1 37.56 80 GLY A C 1
ATOM 608 O O . GLY A 1 80 ? -6.992 -11.633 -32.281 1 37.56 80 GLY A O 1
ATOM 609 N N . ARG A 1 81 ? -8.883 -11.984 -31.781 1 36.38 81 ARG A N 1
ATOM 610 C CA . ARG A 1 81 ? -9.219 -13.055 -32.719 1 36.38 81 ARG A CA 1
ATOM 611 C C . ARG A 1 81 ? -9.367 -12.508 -34.125 1 36.38 81 ARG A C 1
ATOM 613 O O . ARG A 1 81 ? -10.227 -11.664 -34.406 1 36.38 81 ARG A O 1
ATOM 620 N N . SER A 1 82 ? -8.219 -12.172 -34.75 1 35.56 82 SER A N 1
ATOM 621 C CA . SER A 1 82 ? -8.32 -12.18 -36.219 1 35.56 82 SER A CA 1
ATOM 622 C C . SER A 1 82 ? -9.328 -13.227 -36.688 1 35.56 82 SER A C 1
ATOM 624 O O . SER A 1 82 ? -9.234 -14.398 -36.344 1 35.56 82 SER A O 1
ATOM 626 N N . ALA A 1 83 ? -10.555 -12.828 -37.031 1 35.34 83 ALA A N 1
ATOM 627 C CA . ALA A 1 83 ? -11.234 -13.664 -38 1 35.34 83 ALA A CA 1
ATOM 628 C C . ALA A 1 83 ? -10.344 -13.938 -39.219 1 35.34 83 ALA A C 1
ATOM 630 O O . ALA A 1 83 ? -9.469 -13.125 -39.531 1 35.34 83 ALA A O 1
ATOM 631 N N . MET B 1 1 ? 30.844 -48.562 5.352 1 44.41 1 MET B N 1
ATOM 632 C CA . MET B 1 1 ? 29.547 -47.938 5.258 1 44.41 1 MET B CA 1
ATOM 633 C C . MET B 1 1 ? 29.656 -46.406 5.426 1 44.41 1 MET B C 1
ATOM 635 O O . MET B 1 1 ? 29.906 -45.938 6.531 1 44.41 1 MET B O 1
ATOM 639 N N . THR B 1 2 ? 30.406 -45.688 4.449 1 46.16 2 THR B N 1
ATOM 640 C CA . THR B 1 2 ? 30.828 -44.281 4.48 1 46.16 2 THR B CA 1
ATOM 641 C C . THR B 1 2 ? 29.625 -43.375 4.582 1 46.16 2 THR B C 1
ATOM 643 O O . THR B 1 2 ? 28.656 -43.5 3.828 1 46.16 2 THR B O 1
ATOM 646 N N . ALA B 1 3 ? 29.328 -42.844 5.805 1 53.25 3 ALA B N 1
ATOM 647 C CA . ALA B 1 3 ? 28.281 -41.844 6.094 1 53.25 3 ALA B CA 1
ATOM 648 C C . ALA B 1 3 ? 28.281 -40.75 5.055 1 53.25 3 ALA B C 1
ATOM 650 O O . ALA B 1 3 ? 29.312 -40.125 4.773 1 53.25 3 ALA B O 1
ATOM 651 N N . ASP B 1 4 ? 27.547 -40.906 3.943 1 51.22 4 ASP B N 1
ATOM 652 C CA . ASP B 1 4 ? 27.266 -39.844 2.977 1 51.22 4 ASP B CA 1
ATOM 653 C C . ASP B 1 4 ? 26.828 -38.562 3.68 1 51.22 4 ASP B C 1
ATOM 655 O O . ASP B 1 4 ? 25.859 -38.562 4.434 1 51.22 4 ASP B O 1
ATOM 659 N N . ARG B 1 5 ? 27.844 -37.719 4.117 1 47.94 5 ARG B N 1
ATOM 660 C CA . ARG B 1 5 ? 27.594 -36.375 4.633 1 47.94 5 ARG B CA 1
ATOM 661 C C . ARG B 1 5 ? 26.688 -35.594 3.697 1 47.94 5 ARG B C 1
ATOM 663 O O . ARG B 1 5 ? 27.047 -35.312 2.557 1 47.94 5 ARG B O 1
ATOM 670 N N . THR B 1 6 ? 25.359 -35.938 3.629 1 52 6 THR B N 1
ATOM 671 C CA . THR B 1 6 ? 24.438 -35 3.014 1 52 6 THR B CA 1
ATOM 672 C C . THR B 1 6 ? 24.844 -33.531 3.316 1 52 6 THR B C 1
ATOM 674 O O . THR B 1 6 ? 24.844 -33.125 4.477 1 52 6 THR B O 1
ATOM 677 N N . ARG B 1 7 ? 26 -33.125 2.818 1 46.22 7 ARG B N 1
ATOM 678 C CA . ARG B 1 7 ? 26.312 -31.703 2.887 1 46.22 7 ARG B CA 1
ATOM 679 C C . ARG B 1 7 ? 25.047 -30.859 2.662 1 46.22 7 ARG B C 1
ATOM 681 O O . ARG B 1 7 ? 24.406 -30.969 1.619 1 46.22 7 ARG B O 1
ATOM 688 N N . VAL B 1 8 ? 24.203 -30.703 3.643 1 50.25 8 VAL B N 1
ATOM 689 C CA . VAL B 1 8 ? 23.234 -29.609 3.527 1 50.25 8 VAL B CA 1
ATOM 690 C C . VAL B 1 8 ? 23.906 -28.391 2.891 1 50.25 8 VAL B C 1
ATOM 692 O O . VAL B 1 8 ? 24.859 -27.844 3.443 1 50.25 8 VAL B O 1
ATOM 695 N N . THR B 1 9 ? 24.516 -28.438 1.64 1 44.53 9 THR B N 1
ATOM 696 C CA . THR B 1 9 ? 24.875 -27.188 0.968 1 44.53 9 THR B CA 1
ATOM 697 C C . THR B 1 9 ? 24.062 -26.016 1.511 1 44.53 9 THR B C 1
ATOM 699 O O . THR B 1 9 ? 22.859 -26.141 1.716 1 44.53 9 THR B O 1
ATOM 702 N N . ASP B 1 10 ? 24.531 -25.391 2.623 1 44.25 10 ASP B N 1
ATOM 703 C CA 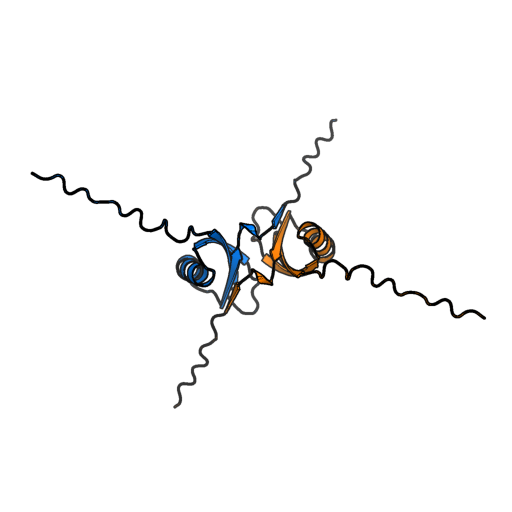. ASP B 1 10 ? 24.094 -24.031 2.928 1 44.25 10 ASP B CA 1
ATOM 704 C C . ASP B 1 10 ? 23.75 -23.266 1.653 1 44.25 10 ASP B C 1
ATOM 706 O O . ASP B 1 10 ? 24.625 -22.75 0.964 1 44.25 10 ASP B O 1
ATOM 710 N N . GLU B 1 11 ? 23.109 -23.875 0.601 1 44.31 11 GLU B N 1
ATOM 711 C CA . GLU B 1 11 ? 22.672 -23 -0.483 1 44.31 11 GLU B CA 1
ATOM 712 C C . GLU B 1 11 ? 22.531 -21.562 -0.005 1 44.31 11 GLU B C 1
ATOM 714 O O . GLU B 1 11 ? 22.25 -21.312 1.169 1 44.31 11 GLU B O 1
ATOM 719 N N . PRO B 1 12 ? 23.5 -20.734 -0.513 1 46.16 12 PRO B N 1
ATOM 720 C CA . PRO B 1 12 ? 23.344 -19.344 -0.046 1 46.16 12 PRO B CA 1
ATOM 721 C C . PRO B 1 12 ? 21.953 -19.078 0.524 1 46.16 12 PRO B C 1
ATOM 723 O O . PRO B 1 12 ? 20.984 -19.719 0.115 1 46.16 12 PRO B O 1
ATOM 726 N N . ARG B 1 13 ? 21.781 -19.141 1.804 1 42.44 13 ARG B N 1
ATOM 727 C CA . ARG B 1 13 ? 20.531 -18.672 2.408 1 42.44 13 ARG B CA 1
ATOM 728 C C . ARG B 1 13 ? 19.641 -18.016 1.368 1 42.44 13 ARG B C 1
ATOM 730 O O . ARG B 1 13 ? 20.078 -17.141 0.625 1 42.44 13 ARG B O 1
ATOM 737 N N . SER B 1 14 ? 18.609 -18.578 0.733 1 48.94 14 SER B N 1
ATOM 738 C CA . SER B 1 14 ? 17.484 -18.094 -0.066 1 48.94 14 SER B CA 1
ATOM 739 C C . SER B 1 14 ? 17.328 -16.578 0.037 1 48.94 14 SER B C 1
ATOM 741 O O . SER B 1 14 ? 17.609 -15.992 1.084 1 48.94 14 SER B O 1
ATOM 743 N N . ALA B 1 15 ? 17.688 -15.695 -0.89 1 53.91 15 ALA B N 1
ATOM 744 C CA . ALA B 1 15 ? 17.344 -14.281 -0.808 1 53.91 15 ALA B CA 1
ATOM 745 C C . ALA B 1 15 ? 16.219 -14.055 0.2 1 53.91 15 ALA B C 1
ATOM 747 O O . ALA B 1 15 ? 15.117 -14.602 0.055 1 53.91 15 ALA B O 1
ATOM 748 N N . THR B 1 16 ? 16.469 -14.141 1.504 1 68.5 16 THR B N 1
ATOM 749 C CA . THR B 1 16 ? 15.539 -13.898 2.607 1 68.5 16 THR B CA 1
ATOM 750 C C . THR B 1 16 ? 14.406 -12.977 2.168 1 68.5 16 THR B C 1
ATOM 752 O O . THR B 1 16 ? 14.648 -11.914 1.588 1 68.5 16 THR B O 1
ATOM 755 N N . GLY B 1 17 ? 13.219 -13.586 1.882 1 89.88 17 GLY B N 1
ATOM 756 C CA . GLY B 1 17 ? 12 -12.914 1.451 1 89.88 17 GLY B CA 1
ATOM 757 C C . GLY B 1 17 ? 11.578 -11.797 2.385 1 89.88 17 GLY B C 1
ATOM 758 O O . GLY B 1 17 ? 12.062 -11.703 3.516 1 89.88 17 GLY B O 1
ATOM 759 N N . ARG B 1 18 ? 11.242 -10.742 1.872 1 95.69 18 ARG B N 1
ATOM 760 C CA . ARG B 1 18 ? 10.57 -9.719 2.664 1 95.69 18 ARG B CA 1
ATOM 761 C C . ARG B 1 18 ? 9.055 -9.812 2.504 1 95.69 18 ARG B C 1
ATOM 763 O O . ARG B 1 18 ? 8.562 -10.453 1.574 1 95.69 18 ARG B O 1
ATOM 770 N N . GLU B 1 19 ? 8.383 -9.297 3.566 1 98.44 19 GLU B N 1
ATOM 771 C CA . GLU B 1 19 ? 6.922 -9.258 3.535 1 98.44 19 GLU B CA 1
ATOM 772 C C . GLU B 1 19 ? 6.422 -8.172 2.594 1 98.44 19 GLU B C 1
ATOM 774 O O . GLU B 1 19 ? 6.969 -7.062 2.564 1 98.44 19 GLU B O 1
ATOM 779 N N . TRP B 1 20 ? 5.473 -8.508 1.789 1 98.75 20 TRP B N 1
ATOM 780 C CA . TRP B 1 20 ? 4.793 -7.59 0.883 1 98.75 20 TRP B CA 1
ATOM 781 C C . TRP B 1 20 ? 3.305 -7.508 1.211 1 98.75 20 TRP B C 1
ATOM 783 O O . TRP B 1 20 ? 2.635 -8.531 1.354 1 98.75 20 TRP B O 1
ATOM 793 N N . GLU B 1 21 ? 2.762 -6.281 1.464 1 98.81 21 GLU B N 1
ATOM 794 C CA . GLU B 1 21 ? 1.326 -6.039 1.561 1 98.81 21 GLU B CA 1
ATOM 795 C C . GLU B 1 21 ? 0.663 -6.094 0.187 1 98.81 21 GLU B C 1
ATOM 797 O O . GLU B 1 21 ? 1.197 -5.562 -0.789 1 98.81 21 GLU B O 1
ATOM 802 N N . VAL B 1 22 ? -0.529 -6.738 0.062 1 98.75 22 VAL B N 1
ATOM 803 C CA . VAL B 1 22 ? -1.186 -6.984 -1.217 1 98.75 22 VAL B CA 1
ATOM 804 C C . VAL B 1 22 ? -2.525 -6.254 -1.26 1 98.75 22 VAL B C 1
ATOM 806 O O . VAL B 1 22 ? -3.348 -6.395 -0.352 1 98.75 22 VAL B O 1
ATOM 809 N N . PHE B 1 23 ? -2.787 -5.5 -2.314 1 98.44 23 PHE B N 1
ATOM 810 C CA . PHE B 1 23 ? -4.039 -4.809 -2.607 1 98.44 23 PHE B CA 1
ATOM 811 C C . PHE B 1 23 ? -4.582 -5.23 -3.967 1 98.44 23 PHE B C 1
ATOM 813 O O . PHE B 1 23 ? -3.824 -5.391 -4.926 1 98.44 23 PHE B O 1
ATOM 820 N N . VAL B 1 24 ? -5.918 -5.418 -4.02 1 97.94 24 VAL B N 1
ATOM 821 C CA . VAL B 1 24 ? -6.523 -5.941 -5.238 1 97.94 24 VAL B CA 1
ATOM 822 C C . VAL B 1 24 ? -7.762 -5.129 -5.594 1 97.94 24 VAL B C 1
ATOM 824 O O . VAL B 1 24 ? -8.492 -4.68 -4.707 1 97.94 24 VAL B O 1
ATOM 827 N N . ARG B 1 25 ? -7.949 -4.93 -6.828 1 97.5 25 ARG B N 1
ATOM 828 C CA . ARG B 1 25 ? -9.25 -4.473 -7.309 1 97.5 25 ARG B CA 1
ATOM 829 C C . ARG B 1 25 ? -9.781 -5.395 -8.398 1 97.5 25 ARG B C 1
ATOM 831 O O . ARG B 1 25 ? -9.023 -5.887 -9.234 1 97.5 25 ARG B O 1
ATOM 838 N N . ALA B 1 26 ? -11.102 -5.559 -8.383 1 95.25 26 ALA B N 1
ATOM 839 C CA . ALA B 1 26 ? -11.773 -6.512 -9.266 1 95.25 26 ALA B CA 1
ATOM 840 C C . ALA B 1 26 ? -11.977 -5.918 -10.656 1 95.25 26 ALA B C 1
ATOM 842 O O . ALA B 1 26 ? -11.992 -6.645 -11.656 1 95.25 26 ALA B O 1
ATOM 843 N N . ASP B 1 27 ? -12.227 -4.746 -10.766 1 93.94 27 ASP B N 1
ATOM 844 C CA . ASP B 1 27 ? -12.398 -4.066 -12.055 1 93.94 27 ASP B CA 1
ATOM 845 C C . ASP B 1 27 ? -11.93 -2.615 -11.969 1 93.94 27 ASP B C 1
ATOM 847 O O . ASP B 1 27 ? -11.461 -2.166 -10.922 1 93.94 27 ASP B O 1
ATOM 851 N N . ALA B 1 28 ? -12.047 -1.918 -13.078 1 92.62 28 ALA B N 1
ATOM 852 C CA . ALA B 1 28 ? -11.469 -0.582 -13.203 1 92.62 28 ALA B CA 1
ATOM 853 C C . ALA B 1 28 ? -12.141 0.394 -12.234 1 92.62 28 ALA B C 1
ATOM 855 O O . ALA B 1 28 ? -11.516 1.358 -11.789 1 92.62 28 ALA B O 1
ATOM 856 N N . ASP B 1 29 ? -13.391 0.118 -11.891 1 95.44 29 ASP B N 1
ATOM 857 C CA . ASP B 1 29 ? -14.141 1.073 -11.078 1 95.44 29 ASP B CA 1
ATOM 858 C C . ASP B 1 29 ? -14.117 0.679 -9.602 1 95.44 29 ASP B C 1
ATOM 860 O O . ASP B 1 29 ? -14.531 1.457 -8.742 1 95.44 29 ASP B O 1
ATOM 864 N N . ALA B 1 30 ? -13.711 -0.464 -9.336 1 96 30 ALA B N 1
ATOM 865 C CA . ALA B 1 30 ? -13.656 -0.925 -7.949 1 96 30 ALA B CA 1
ATOM 866 C C . ALA B 1 30 ? -12.477 -0.296 -7.207 1 96 30 ALA B C 1
ATOM 868 O O . ALA B 1 30 ? -11.43 -0.03 -7.805 1 96 30 ALA B O 1
ATOM 869 N N . PRO B 1 31 ? -12.641 -0.052 -5.895 1 96.56 31 PRO B N 1
ATOM 870 C CA . PRO B 1 31 ? -11.469 0.402 -5.133 1 96.56 31 PRO B CA 1
ATOM 871 C C . PRO B 1 31 ? -10.398 -0.674 -5 1 96.56 31 PRO B C 1
ATOM 873 O O . PRO B 1 31 ? -10.711 -1.867 -5 1 96.56 31 PRO B O 1
ATOM 876 N N . LEU B 1 32 ? -9.195 -0.279 -4.992 1 97.81 32 LEU B N 1
ATOM 877 C CA . LEU B 1 32 ? -8.117 -1.171 -4.574 1 97.81 32 LEU B CA 1
ATOM 878 C C . LEU B 1 32 ? -8.195 -1.458 -3.08 1 97.81 32 LEU B C 1
ATOM 880 O O . LEU B 1 32 ? -8.18 -0.533 -2.266 1 97.81 32 LEU B O 1
ATOM 884 N N . LYS B 1 33 ? -8.273 -2.719 -2.645 1 98.06 33 LYS B N 1
ATOM 885 C CA . LYS B 1 33 ? -8.445 -3.076 -1.239 1 98.06 33 LYS B CA 1
ATOM 886 C C . LYS B 1 33 ? -7.32 -3.994 -0.766 1 98.06 33 LYS B C 1
ATOM 888 O O . LYS B 1 33 ? -6.848 -4.844 -1.521 1 98.06 33 LYS B O 1
ATOM 893 N N . HIS B 1 34 ? -6.984 -3.826 0.487 1 98.25 34 HIS B N 1
ATOM 894 C CA . HIS B 1 34 ? -6.02 -4.734 1.096 1 98.25 34 HIS B CA 1
ATOM 895 C C . HIS B 1 34 ? -6.613 -6.125 1.288 1 98.25 34 HIS B C 1
ATOM 897 O O . HIS B 1 34 ? -7.695 -6.27 1.861 1 98.25 34 HIS B O 1
ATOM 903 N N . VAL B 1 35 ? -5.871 -7.148 0.882 1 98.06 35 VAL B N 1
ATOM 904 C CA . VAL B 1 35 ? -6.445 -8.492 0.938 1 98.06 35 VAL B CA 1
ATOM 905 C C . VAL B 1 35 ? -5.559 -9.398 1.789 1 98.06 35 VAL B C 1
ATOM 907 O O . VAL B 1 35 ? -5.949 -10.516 2.131 1 98.06 35 VAL B O 1
ATOM 910 N N . GLY B 1 36 ? -4.281 -9.023 2.027 1 98.38 36 GLY B N 1
ATOM 911 C CA . GLY B 1 36 ? -3.348 -9.82 2.811 1 98.38 36 GLY B CA 1
ATOM 912 C C . GLY B 1 36 ? -1.896 -9.508 2.506 1 98.38 36 GLY B C 1
ATOM 913 O O . GLY B 1 36 ? -1.58 -8.43 1.988 1 98.38 36 GLY B O 1
ATOM 914 N N . SER B 1 37 ? -0.972 -10.422 2.945 1 98.75 37 SER B N 1
ATOM 915 C CA . SER B 1 37 ? 0.456 -10.266 2.691 1 98.75 37 SER B CA 1
ATOM 916 C C . SER B 1 37 ? 1.076 -11.57 2.197 1 98.75 37 SER B C 1
ATOM 918 O O . SER B 1 37 ? 0.521 -12.648 2.412 1 98.75 37 SER B O 1
ATOM 920 N N . VAL B 1 38 ? 2.15 -11.438 1.497 1 98.25 38 VAL B N 1
ATOM 921 C CA . VAL B 1 38 ? 2.945 -12.57 1.039 1 98.25 38 VAL B CA 1
ATOM 922 C C . VAL B 1 38 ? 4.422 -12.312 1.321 1 98.25 38 VAL B C 1
ATOM 924 O O . VAL B 1 38 ? 4.844 -11.164 1.453 1 98.25 38 VAL B O 1
ATOM 927 N N . THR B 1 39 ? 5.164 -13.336 1.435 1 98.06 39 THR B N 1
ATOM 928 C CA . THR B 1 39 ? 6.613 -13.242 1.571 1 98.06 39 THR B CA 1
ATOM 929 C C . THR B 1 39 ? 7.309 -13.609 0.263 1 98.06 39 THR B C 1
ATOM 931 O O . THR B 1 39 ? 7 -14.641 -0.339 1 98.06 39 THR B O 1
ATOM 934 N N . ALA B 1 40 ? 8.18 -12.789 -0.215 1 98 40 ALA B N 1
ATOM 935 C CA . ALA B 1 40 ? 8.906 -13.016 -1.461 1 98 40 ALA B CA 1
ATOM 936 C C . ALA B 1 40 ? 10.195 -12.195 -1.501 1 98 40 ALA B C 1
ATOM 938 O O . ALA B 1 40 ? 10.32 -11.188 -0.794 1 98 40 ALA B O 1
ATOM 939 N N . GLY B 1 41 ? 11.102 -12.578 -2.344 1 96.5 41 GLY B N 1
ATOM 940 C CA . GLY B 1 41 ? 12.367 -11.875 -2.477 1 96.5 41 GLY B CA 1
ATOM 941 C C . GLY B 1 41 ? 12.281 -10.656 -3.373 1 96.5 41 GLY B C 1
ATOM 942 O O . GLY B 1 41 ? 13.156 -9.781 -3.33 1 96.5 41 GLY B O 1
ATOM 943 N N . THR B 1 42 ? 11.266 -10.664 -4.273 1 97.25 42 THR B N 1
ATOM 944 C CA . THR B 1 42 ? 11.078 -9.562 -5.215 1 97.25 42 THR B CA 1
ATOM 945 C C . THR B 1 42 ? 9.594 -9.234 -5.367 1 97.25 42 THR B C 1
ATOM 947 O O . THR B 1 42 ? 8.734 -10.016 -4.961 1 97.25 42 THR B O 1
ATOM 950 N N . ALA B 1 43 ? 9.391 -8.086 -5.934 1 98.06 43 ALA B N 1
ATOM 951 C CA . ALA B 1 43 ? 8.016 -7.695 -6.215 1 98.06 43 ALA B CA 1
ATOM 952 C C . ALA B 1 43 ? 7.367 -8.656 -7.215 1 98.06 43 ALA B C 1
ATOM 954 O O . ALA B 1 43 ? 6.184 -8.984 -7.09 1 98.06 43 ALA B O 1
ATOM 955 N N . ASP B 1 44 ? 8.109 -9.055 -8.258 1 97.44 44 ASP B N 1
ATOM 956 C CA . ASP B 1 44 ? 7.582 -9.961 -9.273 1 97.44 44 ASP B CA 1
ATOM 957 C C . ASP B 1 44 ? 7.152 -11.289 -8.656 1 97.44 44 ASP B C 1
ATOM 959 O O . ASP B 1 44 ? 6.066 -11.797 -8.945 1 97.44 44 ASP B O 1
ATOM 963 N N . THR B 1 45 ? 8 -11.82 -7.801 1 97.94 45 THR B N 1
ATOM 964 C CA . THR B 1 45 ? 7.656 -13.078 -7.145 1 97.94 45 THR B CA 1
ATOM 965 C C . THR B 1 45 ? 6.492 -12.875 -6.176 1 97.94 45 THR B C 1
ATOM 967 O O . THR B 1 45 ? 5.633 -13.75 -6.043 1 97.94 45 THR B O 1
ATOM 970 N N . ALA B 1 46 ? 6.488 -11.758 -5.484 1 97.88 46 ALA B N 1
ATOM 971 C CA . ALA B 1 46 ? 5.352 -11.414 -4.633 1 97.88 46 ALA B CA 1
ATOM 972 C C . ALA B 1 46 ? 4.051 -11.414 -5.43 1 97.88 46 ALA B C 1
ATOM 974 O O . ALA B 1 46 ? 3.035 -11.945 -4.973 1 97.88 46 ALA B O 1
ATOM 975 N N . HIS B 1 47 ? 4.09 -10.781 -6.613 1 97.56 47 HIS B N 1
ATOM 976 C CA . HIS B 1 47 ? 2.918 -10.75 -7.48 1 97.56 47 HIS B CA 1
ATOM 977 C C . HIS B 1 47 ? 2.465 -12.164 -7.844 1 97.56 47 HIS B C 1
ATOM 979 O O . HIS B 1 47 ? 1.268 -12.453 -7.832 1 97.56 47 HIS B O 1
ATOM 985 N N . GLU B 1 48 ? 3.404 -12.992 -8.188 1 96.94 48 GLU B N 1
ATOM 986 C CA . GLU B 1 48 ? 3.061 -14.367 -8.523 1 96.94 48 GLU B CA 1
ATOM 987 C C . GLU B 1 48 ? 2.375 -15.07 -7.359 1 96.94 48 GLU B C 1
ATOM 989 O O . GLU B 1 48 ? 1.355 -15.742 -7.543 1 96.94 48 GLU B O 1
ATOM 994 N N . HIS B 1 49 ? 2.936 -14.914 -6.141 1 97.38 49 HIS B N 1
ATOM 995 C CA . HIS B 1 49 ? 2.33 -15.516 -4.957 1 97.38 49 HIS B CA 1
ATOM 996 C C . HIS B 1 49 ? 0.942 -14.938 -4.695 1 97.38 49 HIS B C 1
ATOM 998 O O . HIS B 1 49 ? -0.004 -15.688 -4.434 1 97.38 49 HIS B O 1
ATOM 1004 N N . ALA B 1 50 ? 0.827 -13.664 -4.797 1 97.94 50 ALA B N 1
ATOM 1005 C CA . ALA B 1 50 ? -0.462 -13.008 -4.582 1 97.94 50 ALA B CA 1
ATOM 1006 C C . ALA B 1 50 ? -1.501 -13.508 -5.586 1 97.94 50 ALA B C 1
ATOM 1008 O O . ALA B 1 50 ? -2.656 -13.742 -5.223 1 97.94 50 ALA B O 1
ATOM 1009 N N . SER B 1 51 ? -1.111 -13.609 -6.836 1 96.12 51 SER B N 1
ATOM 1010 C CA . SER B 1 51 ? -2.006 -14.078 -7.891 1 96.12 51 SER B CA 1
ATOM 1011 C C . SER B 1 51 ? -2.535 -15.477 -7.582 1 96.12 51 SER B C 1
ATOM 1013 O O . SER B 1 51 ? -3.697 -15.773 -7.859 1 96.12 51 SER B O 1
ATOM 1015 N N . SER B 1 52 ? -1.727 -16.312 -7.012 1 95.88 52 SER B N 1
ATOM 1016 C CA . SER B 1 52 ? -2.131 -17.672 -6.68 1 95.88 52 SER B CA 1
ATOM 1017 C C . SER B 1 52 ? -3.092 -17.688 -5.496 1 95.88 52 SER B C 1
ATOM 1019 O O . SER B 1 52 ? -3.951 -18.562 -5.402 1 95.88 52 S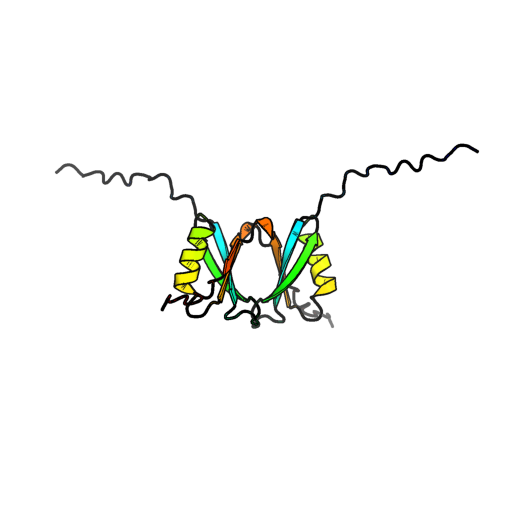ER B O 1
ATOM 102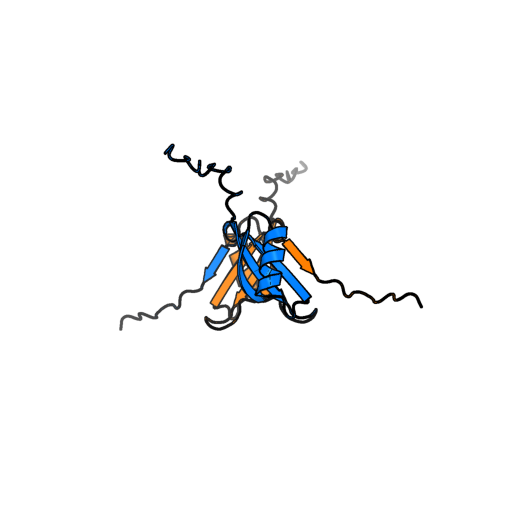1 N N . LEU B 1 53 ? -3.053 -16.672 -4.652 1 96.19 53 LEU B N 1
ATOM 1022 C CA . LEU B 1 53 ? -3.809 -16.688 -3.404 1 96.19 53 LEU B CA 1
ATOM 1023 C C . LEU B 1 53 ? -5.074 -15.844 -3.527 1 96.19 53 LEU B C 1
ATOM 1025 O O . LEU B 1 53 ? -6.117 -16.203 -2.975 1 96.19 53 LEU B O 1
ATOM 1029 N N . PHE B 1 54 ? -4.965 -14.695 -4.305 1 94.44 54 PHE B N 1
ATOM 1030 C CA . PHE B 1 54 ? -6 -13.68 -4.164 1 94.44 54 PHE B CA 1
ATOM 1031 C C . PHE B 1 54 ? -6.578 -13.297 -5.523 1 94.44 54 PHE B C 1
ATOM 1033 O O . PHE B 1 54 ? -7.449 -12.43 -5.617 1 94.44 54 PHE B O 1
ATOM 1040 N N . ASP B 1 55 ? -6.168 -13.766 -6.688 1 82.19 55 ASP B N 1
ATOM 1041 C CA . ASP B 1 55 ? -6.426 -13.18 -8 1 82.19 55 ASP B CA 1
ATOM 1042 C C . ASP B 1 55 ? -7.719 -13.727 -8.602 1 82.19 55 ASP B C 1
ATOM 1044 O O . ASP B 1 55 ? -7.938 -13.641 -9.812 1 82.19 55 ASP B O 1
ATOM 1048 N N . TRP B 1 56 ? -8.477 -14.562 -8.062 1 80.38 56 TRP B N 1
ATOM 1049 C CA . TRP B 1 56 ? -9.609 -15.211 -8.711 1 80.38 56 TRP B CA 1
ATOM 1050 C C . TRP B 1 56 ? -10.492 -14.188 -9.422 1 80.38 56 TRP B C 1
ATOM 1052 O O . TRP B 1 56 ? -11.008 -14.453 -10.508 1 80.38 56 TRP B O 1
ATOM 1062 N N . VAL B 1 57 ? -10.398 -12.883 -9.203 1 77.69 57 VAL B N 1
ATOM 1063 C CA . VAL B 1 57 ? -11.203 -11.914 -9.938 1 77.69 57 VAL B CA 1
ATOM 1064 C C . VAL B 1 57 ? -10.477 -10.57 -9.992 1 77.69 57 VAL B C 1
ATOM 1066 O O . VAL B 1 57 ? -11.102 -9.531 -10.188 1 77.69 57 VAL B O 1
ATOM 1069 N N . ALA B 1 58 ? -9.266 -10.562 -10.062 1 90.56 58 ALA B N 1
ATOM 1070 C CA . ALA B 1 58 ? -8.562 -9.297 -9.883 1 90.56 58 ALA B CA 1
ATOM 1071 C C . ALA B 1 58 ? -8.203 -8.672 -11.227 1 90.56 58 ALA B C 1
ATOM 1073 O O . ALA B 1 58 ? -7.637 -9.336 -12.094 1 90.56 58 ALA B O 1
ATOM 1074 N N . ARG B 1 59 ? -8.57 -7.473 -11.398 1 94.94 59 ARG B N 1
ATOM 1075 C CA . ARG B 1 59 ? -8.102 -6.66 -12.516 1 94.94 59 ARG B CA 1
ATOM 1076 C C . ARG B 1 59 ? -6.703 -6.113 -12.25 1 94.94 59 ARG B C 1
ATOM 1078 O O . ARG B 1 59 ? -5.891 -6.008 -13.172 1 94.94 59 ARG B O 1
ATOM 1085 N N . SER B 1 60 ? -6.438 -5.719 -11.094 1 97.56 60 SER B N 1
ATOM 1086 C CA . SER B 1 60 ? -5.129 -5.184 -10.734 1 97.56 60 SER B CA 1
ATOM 1087 C C . SER B 1 60 ? -4.66 -5.719 -9.391 1 97.56 60 SER B C 1
ATOM 1089 O O . SER B 1 60 ? -5.477 -6.008 -8.508 1 97.56 60 SER B O 1
ATOM 1091 N N . ILE B 1 61 ? -3.4 -5.867 -9.258 1 97.94 61 ILE B N 1
ATOM 1092 C CA . ILE B 1 61 ? -2.721 -6.195 -8.008 1 97.94 61 ILE B CA 1
ATOM 1093 C C . ILE B 1 61 ? -1.582 -5.211 -7.766 1 97.94 61 ILE B C 1
ATOM 1095 O O . ILE B 1 61 ? -0.749 -4.984 -8.641 1 97.94 61 ILE B O 1
ATOM 1099 N N . TRP B 1 62 ? -1.576 -4.559 -6.652 1 98.69 62 TRP B N 1
ATOM 1100 C CA . TRP B 1 62 ? -0.45 -3.775 -6.156 1 98.69 62 TRP B CA 1
ATOM 1101 C C . TRP B 1 62 ? 0.274 -4.512 -5.035 1 98.69 62 TRP B C 1
ATOM 1103 O O . TRP B 1 62 ? -0.361 -5.141 -4.184 1 98.69 62 TRP B O 1
ATOM 1113 N N . VAL B 1 63 ? 1.569 -4.43 -4.996 1 98.81 63 VAL B N 1
ATOM 1114 C CA . VAL B 1 63 ? 2.336 -4.953 -3.873 1 98.81 63 VAL B CA 1
ATOM 1115 C C . VAL B 1 63 ? 3.283 -3.879 -3.346 1 98.81 63 VAL B C 1
ATOM 1117 O O . VAL B 1 63 ? 3.912 -3.16 -4.125 1 98.81 63 VAL B O 1
ATOM 1120 N N . CYS B 1 64 ? 3.332 -3.762 -2.02 1 98.69 64 CYS B N 1
ATOM 1121 C CA . CYS B 1 64 ? 4.172 -2.807 -1.303 1 98.69 64 CYS B CA 1
ATOM 1122 C C . CYS B 1 64 ? 4.992 -3.504 -0.225 1 98.69 64 CYS B C 1
ATOM 1124 O O . CYS B 1 64 ? 4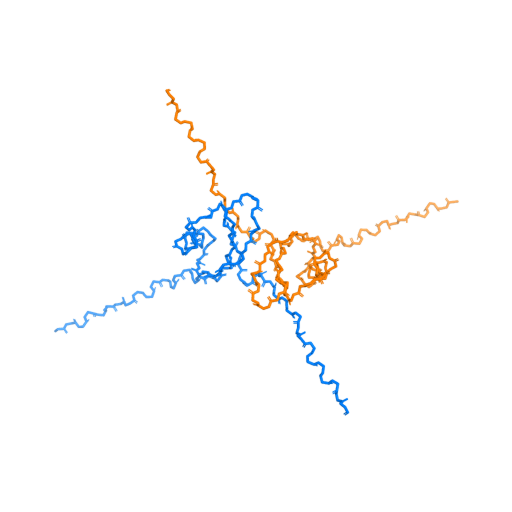.465 -4.328 0.526 1 98.69 64 CYS B O 1
ATOM 1126 N N . PRO B 1 65 ? 6.293 -3.125 -0.181 1 98.56 65 PRO B N 1
ATOM 1127 C CA . PRO B 1 65 ? 7.035 -3.709 0.938 1 98.56 65 PRO B CA 1
ATOM 1128 C C . PRO B 1 65 ? 6.465 -3.318 2.297 1 98.56 65 PRO B C 1
ATOM 1130 O O . PRO B 1 65 ? 6.234 -2.133 2.557 1 98.56 65 PRO B O 1
ATOM 1133 N N . ALA B 1 66 ? 6.277 -4.332 3.152 1 98.56 66 ALA B N 1
ATOM 1134 C CA . ALA B 1 66 ? 5.699 -4.09 4.469 1 98.56 66 ALA B CA 1
ATOM 1135 C C . ALA B 1 66 ? 6.586 -3.16 5.297 1 98.56 66 ALA B C 1
ATOM 1137 O O . ALA B 1 66 ? 6.086 -2.301 6.027 1 98.56 66 ALA B O 1
ATOM 1138 N N . ASP B 1 67 ? 7.871 -3.326 5.184 1 97.56 67 ASP B N 1
ATOM 1139 C CA . ASP B 1 67 ? 8.797 -2.564 6.012 1 97.56 67 ASP B CA 1
ATOM 1140 C C . ASP B 1 67 ? 8.898 -1.117 5.535 1 97.56 67 ASP B C 1
ATOM 1142 O O . ASP B 1 67 ? 9.492 -0.274 6.215 1 97.56 67 ASP B O 1
ATOM 1146 N N . GLU B 1 68 ? 8.383 -0.787 4.383 1 97.62 68 GLU B N 1
ATOM 1147 C CA . GLU B 1 68 ? 8.328 0.583 3.883 1 97.62 68 GLU B CA 1
ATOM 1148 C C . GLU B 1 68 ? 6.93 1.174 4.055 1 97.62 68 GLU B C 1
ATOM 1150 O O . GLU B 1 68 ? 6.711 2.355 3.777 1 97.62 68 GLU B O 1
ATOM 1155 N N . THR B 1 69 ? 5.984 0.355 4.414 1 98.56 69 THR B N 1
ATOM 1156 C CA . THR B 1 69 ? 4.609 0.771 4.668 1 98.56 69 THR B CA 1
ATOM 1157 C C . THR B 1 69 ? 4.441 1.254 6.105 1 98.56 69 THR B C 1
ATOM 1159 O O . THR B 1 69 ? 4.719 0.512 7.051 1 98.56 69 THR B O 1
ATOM 1162 N N . GLN B 1 70 ? 4.043 2.441 6.34 1 98.69 70 GLN B N 1
ATOM 1163 C CA . GLN B 1 70 ? 3.775 2.961 7.676 1 98.69 70 GLN B CA 1
ATOM 1164 C C . GLN B 1 70 ? 2.283 2.932 7.992 1 98.69 70 GLN B C 1
ATOM 1166 O O . GLN B 1 70 ? 1.46 3.334 7.164 1 98.69 70 GLN B O 1
ATOM 1171 N N . ARG B 1 71 ? 1.99 2.434 9.211 1 98.25 71 ARG B N 1
ATOM 1172 C CA . ARG B 1 71 ? 0.618 2.186 9.641 1 98.25 71 ARG B CA 1
ATOM 1173 C C . ARG B 1 71 ? 0.251 3.062 10.836 1 98.25 71 ARG B C 1
ATOM 1175 O O . ARG B 1 71 ? 0.972 3.092 11.836 1 98.25 71 ARG B O 1
ATOM 1182 N N . TYR B 1 72 ? -0.872 3.729 10.68 1 97.5 72 TYR B N 1
ATOM 1183 C CA . TYR B 1 72 ? -1.376 4.598 11.742 1 97.5 72 TYR B CA 1
ATOM 1184 C C . TYR B 1 72 ? -2.809 4.234 12.109 1 97.5 72 TYR B C 1
ATOM 1186 O O . TYR B 1 72 ? -3.652 4.043 11.234 1 97.5 72 TYR B O 1
ATOM 1194 N N . THR B 1 73 ? -3.107 4.012 13.32 1 95.56 73 THR B N 1
ATOM 1195 C CA . THR B 1 73 ? -4.449 3.707 13.805 1 95.56 73 THR B CA 1
ATOM 1196 C C . THR B 1 73 ? -4.852 4.668 14.922 1 95.56 73 THR B C 1
ATOM 1198 O O . THR B 1 73 ? -4.031 5.02 15.773 1 95.56 73 THR B O 1
ATOM 1201 N N . THR B 1 74 ? -5.977 5.371 14.719 1 84.88 74 THR B N 1
ATOM 1202 C CA . THR B 1 74 ? -6.496 6.211 15.797 1 84.88 74 THR B CA 1
ATOM 1203 C C . THR B 1 74 ? -7 5.355 16.953 1 84.88 74 THR B C 1
ATOM 1205 O O . THR B 1 74 ? -7.574 4.285 16.734 1 84.88 74 THR B O 1
ATOM 1208 N N . GLY B 1 75 ? -6.246 5.254 18.062 1 68.75 75 GLY B N 1
ATOM 1209 C CA . GLY B 1 75 ? -6.691 4.566 19.266 1 68.75 75 GLY B CA 1
ATOM 1210 C C . GLY B 1 75 ? -8.031 5.059 19.781 1 68.75 75 GLY B C 1
ATOM 1211 O O . GLY B 1 75 ? -8.445 6.176 19.469 1 68.75 75 GLY B O 1
ATOM 1212 N N . GLY B 1 76 ? -8.977 4.316 19.906 1 54.12 76 GLY B N 1
ATOM 1213 C CA . GLY B 1 76 ? -10.086 4.742 20.75 1 54.12 76 GLY B CA 1
ATOM 1214 C C . GLY B 1 76 ? -9.625 5.438 22.016 1 54.12 76 GLY B C 1
ATOM 1215 O O . GLY B 1 76 ? -8.562 5.133 22.547 1 54.12 76 GLY B O 1
ATOM 1216 N N . VAL B 1 77 ? -9.578 6.73 22.109 1 46.34 77 VAL B N 1
ATOM 1217 C CA . VAL B 1 77 ? -9.602 7.266 23.469 1 46.34 77 VAL B CA 1
ATOM 1218 C C . VAL B 1 77 ? -10.445 6.359 24.375 1 46.34 77 VAL B C 1
ATOM 1220 O O . VAL B 1 77 ? -11.633 6.152 24.109 1 46.34 77 VAL B O 1
ATOM 1223 N N . ASP B 1 78 ? -10.062 5.242 24.828 1 41.72 78 ASP B N 1
ATOM 1224 C CA . ASP B 1 78 ? -10.758 4.906 26.062 1 41.72 78 ASP B CA 1
ATOM 1225 C C . ASP B 1 78 ? -10.891 6.125 26.969 1 41.72 78 ASP B C 1
ATOM 1227 O O . ASP B 1 78 ? -9.883 6.762 27.312 1 41.72 78 ASP B O 1
ATOM 1231 N N . GLY B 1 79 ? -11.812 7.02 26.828 1 38.44 79 GLY B N 1
ATOM 1232 C CA . GLY B 1 79 ? -12.344 7.879 27.875 1 38.44 79 GLY B CA 1
ATOM 1233 C C . GLY B 1 79 ? -12.047 7.363 29.266 1 38.44 79 GLY B C 1
ATOM 1234 O O . GLY B 1 79 ? -12.844 6.629 29.859 1 38.44 79 GLY B O 1
ATOM 1235 N N . GLY B 1 80 ? -10.984 6.926 29.703 1 37.28 80 GLY B N 1
ATOM 1236 C CA . GLY B 1 80 ? -10.781 6.949 31.141 1 37.28 80 GLY B CA 1
ATOM 1237 C C . GLY B 1 80 ? -10.984 8.32 31.75 1 37.28 80 GLY B C 1
ATOM 1238 O O . GLY B 1 80 ? -10.039 9.109 31.844 1 37.28 80 GLY B O 1
ATOM 1239 N N . ARG B 1 81 ? -11.977 9.086 31.391 1 36.31 81 ARG B N 1
ATOM 1240 C CA . ARG B 1 81 ? -12.492 10.039 32.375 1 36.31 81 ARG B CA 1
ATOM 1241 C C . ARG B 1 81 ? -12.5 9.438 33.781 1 36.31 81 ARG B C 1
ATOM 1243 O O . ARG B 1 81 ? -13.148 8.422 34.031 1 36.31 81 ARG B O 1
ATOM 1250 N N . SER B 1 82 ? -11.289 9.344 34.344 1 35.72 82 SER B N 1
ATOM 1251 C CA . SER B 1 82 ? -11.383 9.266 35.812 1 35.72 82 SER B CA 1
ATOM 1252 C C . SER B 1 82 ? -12.594 10.031 36.344 1 35.72 82 SER B C 1
ATOM 1254 O O . SER B 1 82 ? -12.781 11.203 36 1 35.72 82 SER B O 1
ATOM 1256 N N . ALA B 1 83 ? -13.688 9.352 36.719 1 35.66 83 ALA B N 1
ATOM 1257 C CA . ALA B 1 83 ? -14.539 9.984 37.719 1 35.66 83 ALA B CA 1
ATOM 1258 C C . ALA B 1 83 ? -13.727 10.492 38.906 1 35.66 83 ALA B C 1
ATOM 1260 O O . ALA B 1 83 ? -12.656 9.953 39.188 1 35.66 83 ALA B O 1
#

Foldseek 3Di:
DPPPPPPPPVPPPALFWFKKFKWFDQDPPGDTGTDGIDTDNDPVVRVVVCCVPPVPRGPDMDIDGPVPDDDDDDDPPPPPPVD/DPPPPPPPPVPPPALFWFKKFKWFAQDPPGDTGTDGIDTDNDPVVRVVVCCVPPVPRGPDMDIDGPVPDDDDDDDPPPPPPPD

Secondary structure (DSSP, 8-state):
-----------S----PEEEEEEEESSTTSPPEEEEEEEESSHHHHHHHHHHHH-TT-SEEEEEEGGG-EEEE----------/-----------S----PEEEEEEEESSTTSPPEEEEEEEESSHHHHHHHHHHHHGGG-SEEEEEEGGG-EEEE----------

Sequence (166 aa):
MTADRTRVTDEPRSATGREWEVFVRADADAPLKHVGSVTAGTADTAHEHASSLFDWVARSIWVCPADETQRYTTGGVDGGRSAMTADRTRVTDEPRSATGREWEVFVRADADAPLKHVGSVTAGTADTAHEHASSLFDWVARSIWVCPADETQRYTTGGVDGGRSA

InterPro domains:
  IPR009359 1,2-phenylacetyl-CoA epoxidase, subunit B [PF06243] (19-70)
  IPR009359 1,2-phenylacetyl-CoA epoxidase, subunit B [PIRSF030200] (4-73)
  IPR023976 Conserved hypothetical protein CHP04031, Htur1727 [TIGR04031] (4-74)
  IPR038693 Phenylacetyl-CoA epoxidase, subunit B [G3DSA:3.10.20.520] (14-71)

Radius of gyration: 23.13 Å; Cα contacts (8 Å, |Δi|>4): 276; chains: 2; bounding box: 45×101×76 Å